Protein AF-A0A822BIF8-F1 (afdb_monomer_lite)

Foldseek 3Di:
DDQPPDPDPDQVSDPPVSVVVVVVVVVVCVVCVVQQPDWDDDDQWIDRHDPDIDGDDPDDPDPPDD

Sequence (66 aa):
MENGGGNEFYTWNFYNETTNIYRSWVNLHYKLVPNLYSQTLFNHSYFLGPNIYTVLVLQDPTSGQT

Structure (mmCIF, N/CA/C/O backbone):
data_AF-A0A822BIF8-F1
#
_entry.id   AF-A0A822BIF8-F1
#
loop_
_atom_site.group_PDB
_atom_site.id
_atom_site.type_symbol
_atom_site.label_atom_id
_atom_site.label_alt_id
_atom_site.label_comp_id
_atom_site.label_asym_id
_atom_site.label_entity_id
_atom_site.label_seq_id
_atom_site.pdbx_PDB_ins_code
_atom_site.Cartn_x
_atom_site.Cartn_y
_atom_site.Cartn_z
_atom_site.occupancy
_atom_site.B_iso_or_equiv
_atom_site.auth_seq_id
_atom_site.auth_comp_id
_atom_site.auth_asym_id
_atom_site.auth_atom_id
_atom_site.pdbx_PDB_model_num
ATOM 1 N N . MET A 1 1 ? 13.249 1.496 -27.857 1.00 46.16 1 MET A N 1
ATOM 2 C CA . MET A 1 1 ? 12.241 0.814 -27.026 1.00 46.16 1 MET A CA 1
ATOM 3 C C . MET A 1 1 ? 11.021 1.700 -27.054 1.00 46.16 1 MET A C 1
ATOM 5 O O . MET A 1 1 ? 11.095 2.831 -26.596 1.00 46.16 1 MET A O 1
ATOM 9 N N . GLU A 1 2 ? 9.997 1.256 -27.767 1.00 43.88 2 GLU A N 1
ATOM 10 C CA . GLU A 1 2 ? 8.766 2.007 -27.980 1.00 43.88 2 GLU A CA 1
ATOM 11 C C . GLU A 1 2 ? 7.905 1.820 -26.730 1.00 43.88 2 GLU A C 1
ATOM 13 O O . GLU A 1 2 ? 7.577 0.693 -26.360 1.00 43.88 2 GLU A O 1
ATOM 18 N N . ASN A 1 3 ? 7.654 2.916 -26.013 1.00 52.78 3 ASN A N 1
ATOM 19 C CA . ASN A 1 3 ? 6.759 2.920 -24.862 1.00 52.78 3 ASN A CA 1
ATOM 20 C C . ASN A 1 3 ? 5.392 2.412 -25.322 1.00 52.78 3 ASN A C 1
ATOM 22 O O . ASN A 1 3 ? 4.915 2.868 -26.358 1.00 52.78 3 ASN A O 1
ATOM 26 N N . GLY A 1 4 ? 4.802 1.480 -24.564 1.00 48.62 4 GLY A N 1
ATOM 27 C CA . GLY A 1 4 ? 3.522 0.830 -24.857 1.00 48.62 4 GLY A CA 1
ATOM 28 C C . GLY A 1 4 ? 2.502 1.782 -25.485 1.00 48.62 4 GLY A C 1
ATOM 29 O O . GLY A 1 4 ? 1.880 2.583 -24.796 1.00 48.62 4 GLY A O 1
ATOM 30 N N . GLY A 1 5 ? 2.386 1.694 -26.812 1.00 47.12 5 GLY A N 1
ATOM 31 C CA . GLY A 1 5 ? 1.557 2.548 -27.664 1.00 47.12 5 GLY A CA 1
ATOM 32 C C . GLY A 1 5 ? 0.213 1.923 -28.036 1.00 47.12 5 GLY A C 1
ATOM 33 O O . GLY A 1 5 ? -0.432 2.360 -28.982 1.00 47.12 5 GLY A O 1
ATOM 34 N N . GLY A 1 6 ? -0.215 0.890 -27.315 1.00 52.22 6 GLY A N 1
ATOM 35 C CA . GLY A 1 6 ? -1.586 0.390 -27.340 1.00 52.22 6 GLY A CA 1
ATOM 36 C C . GLY A 1 6 ? -2.194 0.639 -25.971 1.00 52.22 6 GLY A C 1
ATOM 37 O O . GLY A 1 6 ? -1.507 0.441 -24.976 1.00 52.22 6 GLY A O 1
ATOM 38 N N . ASN A 1 7 ? -3.449 1.082 -25.922 1.00 59.25 7 ASN A N 1
ATOM 39 C CA . ASN A 1 7 ? -4.219 1.507 -24.738 1.00 59.25 7 ASN A CA 1
ATOM 40 C C . ASN A 1 7 ? -4.426 0.430 -23.641 1.00 59.25 7 ASN A C 1
ATOM 42 O O . ASN A 1 7 ? -5.399 0.473 -22.890 1.00 59.25 7 ASN A O 1
ATOM 46 N N . GLU A 1 8 ? -3.540 -0.554 -23.546 1.00 63.00 8 GLU A N 1
ATOM 47 C CA . GLU A 1 8 ? -3.598 -1.691 -22.647 1.00 63.00 8 GLU A CA 1
ATOM 48 C C . GLU A 1 8 ? -2.522 -1.536 -21.565 1.00 63.00 8 GLU A C 1
ATOM 50 O O . GLU A 1 8 ? -1.329 -1.783 -21.769 1.00 63.00 8 GLU A O 1
ATOM 55 N N . PHE A 1 9 ? -2.962 -1.103 -20.381 1.00 64.31 9 PHE A N 1
ATOM 56 C CA . PHE A 1 9 ? -2.127 -0.923 -19.193 1.00 64.31 9 PHE A CA 1
ATOM 57 C C . PHE A 1 9 ? -1.802 -2.268 -18.533 1.00 64.31 9 PHE A C 1
ATOM 59 O O . PHE A 1 9 ? -2.221 -2.551 -17.410 1.00 64.31 9 PHE A O 1
ATOM 66 N N . TYR A 1 10 ? -1.053 -3.119 -19.230 1.00 69.94 10 TYR A N 1
ATOM 67 C CA . TYR A 1 10 ? -0.532 -4.342 -18.639 1.00 69.94 10 TYR A CA 1
ATOM 68 C C . TYR A 1 10 ? 0.792 -4.099 -17.933 1.00 69.94 10 TYR A C 1
ATOM 70 O O . TYR A 1 10 ? 1.715 -3.493 -18.473 1.00 69.94 10 TYR A O 1
ATOM 78 N N . THR A 1 11 ? 0.913 -4.633 -16.723 1.00 62.28 11 THR A N 1
ATOM 79 C CA . THR A 1 11 ? 2.080 -4.411 -15.873 1.00 62.28 11 THR A CA 1
ATOM 80 C C . THR A 1 11 ? 3.384 -4.916 -16.492 1.00 62.28 11 THR A C 1
ATOM 82 O O . THR A 1 11 ? 4.427 -4.310 -16.281 1.00 62.28 11 THR A O 1
ATOM 85 N N . TRP A 1 12 ? 3.320 -5.995 -17.278 1.00 71.00 12 TRP A N 1
ATOM 86 C CA . TRP A 1 12 ? 4.470 -6.604 -17.960 1.00 71.00 12 TRP A CA 1
ATOM 87 C C . TRP A 1 12 ? 4.931 -5.844 -19.212 1.00 71.00 12 TRP A C 1
ATOM 89 O O . TRP A 1 12 ? 5.947 -6.212 -19.795 1.00 71.00 12 TRP A O 1
ATOM 99 N N . ASN A 1 13 ? 4.213 -4.792 -19.619 1.00 71.44 13 ASN A N 1
ATOM 100 C CA . ASN A 1 13 ? 4.626 -3.909 -20.714 1.00 71.44 13 ASN A CA 1
ATOM 101 C C . ASN A 1 13 ? 5.591 -2.804 -20.246 1.00 71.44 13 ASN A C 1
ATOM 103 O O . ASN A 1 13 ? 6.106 -2.048 -21.068 1.00 71.44 13 ASN A O 1
ATOM 107 N N . PHE A 1 14 ? 5.834 -2.698 -18.937 1.00 72.50 14 PHE A N 1
ATOM 108 C CA . PHE A 1 14 ? 6.768 -1.744 -18.346 1.00 72.50 14 PHE A CA 1
ATOM 109 C C . PHE A 1 14 ? 8.110 -2.404 -18.013 1.00 72.50 14 PHE A C 1
ATOM 111 O O . PHE A 1 14 ? 8.248 -3.627 -18.026 1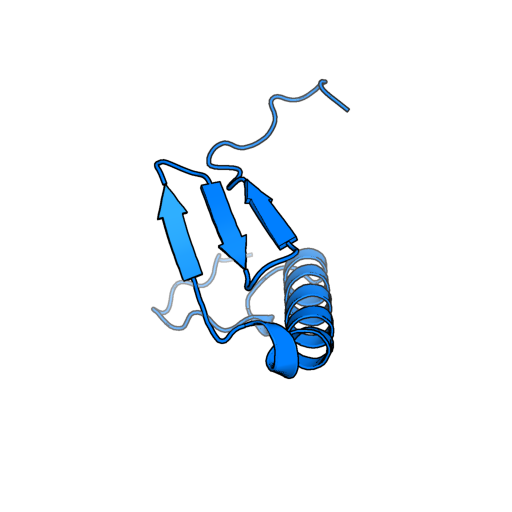.00 72.50 14 PHE A O 1
ATOM 118 N N . TYR A 1 15 ? 9.107 -1.587 -17.663 1.00 79.44 15 TYR A N 1
ATOM 119 C CA . TYR A 1 15 ? 10.396 -2.077 -17.180 1.00 79.44 15 TYR A CA 1
ATOM 120 C C . TYR A 1 15 ? 10.229 -3.056 -16.003 1.00 79.44 15 TYR A C 1
ATOM 122 O O . TYR A 1 15 ? 9.275 -2.978 -15.219 1.00 79.44 15 TYR A O 1
ATOM 130 N N . ASN A 1 16 ? 11.196 -3.967 -15.847 1.00 84.69 16 ASN A N 1
ATOM 131 C CA . ASN A 1 16 ? 11.191 -4.966 -14.771 1.00 84.69 16 ASN A CA 1
ATOM 132 C C . ASN A 1 16 ? 11.018 -4.337 -13.381 1.00 84.69 16 ASN A C 1
ATOM 134 O O . ASN A 1 16 ? 10.355 -4.916 -12.523 1.00 84.69 16 ASN A O 1
ATOM 138 N N . GLU A 1 17 ? 11.578 -3.146 -13.165 1.00 83.62 17 GLU A N 1
ATOM 139 C CA . GLU A 1 17 ? 11.407 -2.383 -11.929 1.00 83.62 17 GLU A CA 1
ATOM 140 C C . GLU A 1 17 ? 9.933 -2.057 -11.653 1.00 83.62 17 GLU A C 1
ATOM 142 O O . GLU A 1 17 ? 9.415 -2.415 -10.595 1.00 83.62 17 GLU A O 1
ATOM 147 N N . THR A 1 18 ? 9.220 -1.486 -12.626 1.00 83.19 18 THR A N 1
ATOM 148 C CA . THR A 1 18 ? 7.785 -1.182 -12.520 1.00 83.19 18 THR A CA 1
ATOM 149 C C . THR A 1 18 ? 6.962 -2.441 -12.248 1.00 83.19 18 THR A C 1
ATOM 151 O O . THR A 1 18 ? 6.092 -2.442 -11.376 1.00 83.19 18 THR A O 1
ATOM 154 N N . THR A 1 19 ? 7.273 -3.542 -12.938 1.00 83.69 19 THR A N 1
ATOM 155 C CA . THR A 1 19 ? 6.597 -4.831 -12.722 1.00 83.69 19 THR A CA 1
ATOM 156 C C . THR A 1 19 ? 6.809 -5.345 -11.292 1.00 83.69 19 THR A C 1
ATOM 158 O O . THR A 1 19 ? 5.871 -5.833 -10.656 1.00 83.69 19 THR A O 1
ATOM 161 N N . ASN A 1 20 ? 8.025 -5.218 -10.757 1.00 87.44 20 ASN A N 1
ATOM 162 C CA . ASN A 1 20 ? 8.362 -5.649 -9.401 1.00 87.44 20 ASN A CA 1
ATOM 16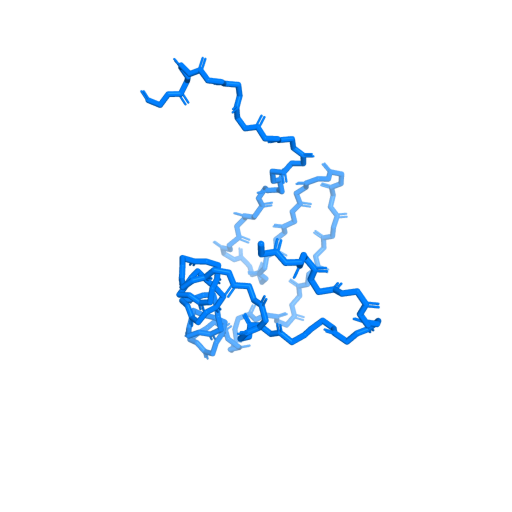3 C C . ASN A 1 20 ? 7.689 -4.782 -8.329 1.00 87.44 20 ASN A C 1
ATOM 165 O O . ASN A 1 20 ? 7.160 -5.330 -7.360 1.00 87.44 20 ASN A O 1
ATOM 169 N N . ILE A 1 21 ? 7.657 -3.458 -8.521 1.00 87.25 21 ILE A N 1
ATOM 170 C CA . ILE A 1 21 ? 6.942 -2.519 -7.643 1.00 87.25 21 ILE A CA 1
ATOM 171 C C . ILE A 1 21 ? 5.450 -2.855 -7.620 1.00 87.25 21 ILE A C 1
ATOM 173 O O . ILE A 1 21 ? 4.845 -2.961 -6.556 1.00 87.25 21 ILE A O 1
ATOM 177 N N . TYR A 1 22 ? 4.838 -3.091 -8.777 1.00 84.94 22 TYR A N 1
ATOM 178 C CA . TYR A 1 22 ? 3.426 -3.459 -8.818 1.00 84.94 22 TYR A CA 1
ATOM 179 C C . TYR A 1 22 ? 3.158 -4.796 -8.111 1.00 84.94 22 TYR A C 1
ATOM 181 O O . TYR A 1 22 ? 2.213 -4.920 -7.331 1.00 84.94 22 TYR A O 1
ATOM 189 N N . ARG A 1 23 ? 4.017 -5.802 -8.323 1.00 87.62 23 ARG A N 1
ATOM 190 C CA . ARG A 1 23 ? 3.896 -7.107 -7.655 1.00 87.62 23 ARG A CA 1
ATOM 191 C C . ARG A 1 23 ? 4.007 -6.984 -6.132 1.00 87.62 23 ARG A C 1
ATOM 193 O O . ARG A 1 23 ? 3.278 -7.675 -5.418 1.00 87.62 23 ARG A O 1
ATOM 200 N N . SER A 1 24 ? 4.892 -6.126 -5.620 1.00 90.19 24 SER A N 1
ATOM 201 C CA . SER A 1 24 ? 5.020 -5.907 -4.175 1.00 90.19 24 SER A CA 1
ATOM 202 C C . SER A 1 24 ? 3.764 -5.249 -3.591 1.00 90.19 24 SER A C 1
ATOM 204 O O . SER A 1 24 ? 3.277 -5.707 -2.554 1.00 90.19 24 SER A O 1
ATOM 206 N N . TRP A 1 25 ? 3.172 -4.278 -4.296 1.00 87.62 25 TRP A N 1
ATOM 207 C CA . TRP A 1 25 ? 1.904 -3.649 -3.918 1.00 87.62 25 TRP A CA 1
ATOM 208 C C . TRP A 1 25 ? 0.735 -4.631 -3.879 1.00 87.62 25 TRP A C 1
ATOM 210 O O . TRP A 1 25 ? -0.007 -4.650 -2.900 1.00 87.62 25 TRP A O 1
ATOM 220 N N . VAL A 1 26 ? 0.587 -5.488 -4.892 1.00 87.38 26 VAL A N 1
ATOM 221 C CA . VAL A 1 26 ? -0.470 -6.516 -4.917 1.00 87.38 26 VAL A CA 1
ATOM 222 C C . VAL A 1 26 ? -0.312 -7.495 -3.749 1.00 87.38 26 VAL A C 1
ATOM 224 O O . VAL A 1 26 ? -1.282 -7.801 -3.056 1.00 87.38 26 VAL A O 1
ATOM 227 N N . ASN A 1 27 ? 0.914 -7.944 -3.470 1.00 90.44 27 ASN A N 1
ATOM 228 C CA . ASN A 1 27 ? 1.185 -8.830 -2.336 1.00 90.44 27 ASN A CA 1
ATOM 229 C C . ASN A 1 27 ? 0.865 -8.175 -0.986 1.00 90.44 27 ASN A C 1
ATOM 231 O O . ASN A 1 27 ? 0.356 -8.840 -0.083 1.00 90.44 27 ASN A O 1
ATOM 235 N N . LEU A 1 28 ? 1.168 -6.884 -0.833 1.00 87.81 28 LEU A N 1
ATOM 236 C CA . LEU A 1 28 ? 0.795 -6.122 0.354 1.00 87.81 28 LEU A CA 1
ATOM 237 C C . LEU A 1 28 ? -0.727 -5.976 0.455 1.00 87.81 28 LEU A C 1
ATOM 239 O O . LEU A 1 28 ? -1.287 -6.222 1.520 1.00 87.81 28 LEU A O 1
ATOM 243 N N . HIS A 1 29 ? -1.397 -5.649 -0.652 1.00 84.19 29 HIS A N 1
ATOM 244 C CA . HIS A 1 29 ? -2.847 -5.505 -0.707 1.00 84.19 29 HIS A CA 1
ATOM 245 C C . HIS A 1 29 ? -3.548 -6.768 -0.206 1.00 84.19 29 HIS A C 1
ATOM 247 O O . HIS A 1 29 ? -4.360 -6.666 0.706 1.00 84.19 29 HI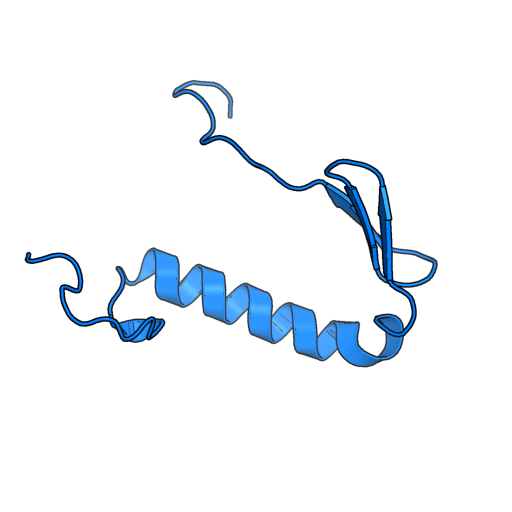S A O 1
ATOM 253 N N . TYR A 1 30 ? -3.166 -7.957 -0.688 1.00 84.19 30 TYR A N 1
ATOM 254 C CA . TYR A 1 30 ? -3.735 -9.230 -0.220 1.00 84.19 30 TYR A CA 1
ATOM 255 C C . TYR A 1 30 ? -3.596 -9.453 1.290 1.00 84.19 30 TYR A C 1
ATOM 257 O O . TYR A 1 30 ? -4.513 -9.977 1.919 1.00 84.19 30 TYR A O 1
ATOM 265 N N . LYS A 1 31 ? -2.483 -9.025 1.895 1.00 84.00 31 LYS A N 1
ATOM 266 C CA . LYS A 1 31 ? -2.287 -9.098 3.354 1.00 84.00 31 LYS A CA 1
ATOM 267 C C . LYS A 1 31 ? -3.165 -8.101 4.111 1.00 84.00 31 LYS A C 1
ATOM 269 O O . LYS A 1 31 ? -3.491 -8.333 5.271 1.00 84.00 31 LYS A O 1
ATOM 274 N N . LEU A 1 32 ? -3.530 -6.995 3.465 1.00 82.00 32 LEU A N 1
ATOM 275 C CA . LEU A 1 32 ? -4.321 -5.918 4.048 1.00 82.00 32 LEU A CA 1
ATOM 276 C C . LEU A 1 32 ? -5.821 -6.029 3.763 1.00 82.00 32 LEU A C 1
ATOM 278 O O . LEU A 1 32 ? -6.565 -5.351 4.461 1.00 82.00 32 LEU A O 1
ATOM 282 N N . VAL A 1 33 ? -6.275 -6.884 2.831 1.00 75.19 33 VAL A N 1
ATOM 283 C CA . VAL A 1 33 ? -7.699 -7.069 2.458 1.00 75.19 33 VAL A CA 1
ATOM 284 C C . VAL A 1 33 ? -8.655 -7.077 3.660 1.00 75.19 33 VAL A C 1
ATOM 286 O O . VAL A 1 33 ? -9.649 -6.351 3.601 1.00 75.19 33 VAL A O 1
ATOM 289 N N . PRO A 1 34 ? -8.373 -7.783 4.776 1.00 67.38 34 PRO A N 1
ATOM 290 C CA . PRO A 1 34 ? -9.267 -7.773 5.937 1.00 67.38 34 PRO A CA 1
ATOM 291 C C . PRO A 1 34 ? -9.480 -6.386 6.573 1.00 67.38 34 PRO A C 1
ATOM 293 O O . PRO A 1 34 ? -10.503 -6.154 7.208 1.00 67.38 34 PRO A O 1
ATOM 296 N N . ASN A 1 35 ? -8.535 -5.458 6.403 1.00 64.44 35 ASN A N 1
ATOM 297 C CA . ASN A 1 35 ? -8.538 -4.121 7.002 1.00 64.44 35 ASN A CA 1
ATOM 298 C C . ASN A 1 35 ? -9.091 -3.021 6.074 1.00 64.44 35 ASN A C 1
ATOM 300 O O . ASN A 1 35 ? -9.245 -1.888 6.516 1.00 64.44 35 ASN A O 1
ATOM 304 N N . LEU A 1 36 ? -9.393 -3.303 4.800 1.00 63.00 36 LEU A N 1
ATOM 305 C CA . LEU A 1 36 ? -9.702 -2.263 3.801 1.00 63.00 36 LEU A CA 1
ATOM 306 C C . LEU A 1 36 ? -11.155 -1.74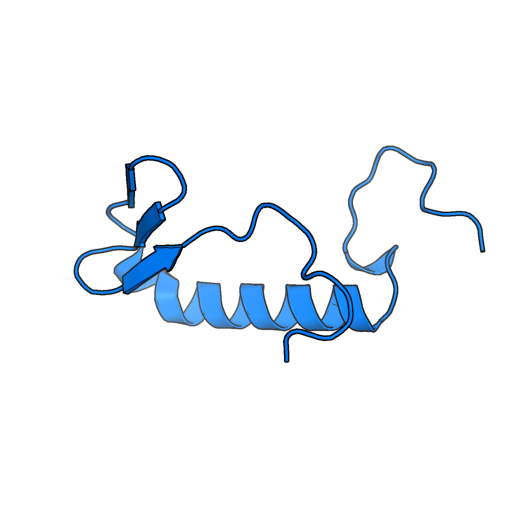6 3.821 1.00 63.00 36 LEU A C 1
ATOM 308 O O . LEU A 1 36 ? -11.521 -0.947 2.962 1.00 63.00 36 LEU A O 1
ATOM 312 N N . TYR A 1 37 ? -11.988 -2.171 4.777 1.00 61.22 37 TYR A N 1
ATOM 313 C CA . TYR A 1 37 ? -13.444 -1.974 4.714 1.00 61.22 37 TYR A CA 1
ATOM 314 C C . TYR A 1 37 ? -13.940 -0.536 4.984 1.00 61.22 37 TYR A C 1
ATOM 316 O O . TYR A 1 37 ? -15.131 -0.269 4.855 1.00 61.22 37 TYR A O 1
ATOM 324 N N . SER A 1 38 ? -13.063 0.422 5.302 1.00 59.38 38 SER A N 1
ATOM 325 C CA . SER A 1 38 ? -13.436 1.844 5.339 1.00 59.38 38 SER A CA 1
ATOM 326 C C . SER A 1 38 ? -12.318 2.722 4.788 1.00 59.38 38 SER A C 1
ATOM 328 O O . SER A 1 38 ? -11.255 2.828 5.401 1.00 59.38 38 SER A O 1
ATOM 330 N N . GLN A 1 39 ? -12.561 3.361 3.646 1.00 60.38 39 GLN A N 1
ATOM 331 C CA . GLN A 1 39 ? -11.691 4.403 3.108 1.00 60.38 39 GLN A CA 1
ATOM 332 C C . GLN A 1 39 ? -12.402 5.746 3.230 1.00 60.38 39 GLN A C 1
ATOM 334 O O . GLN A 1 39 ? -13.514 5.900 2.729 1.00 60.38 39 GLN A O 1
ATOM 339 N N . THR A 1 40 ? -11.750 6.716 3.867 1.00 59.03 40 THR A N 1
ATOM 340 C CA . THR A 1 40 ? -12.226 8.104 3.917 1.00 59.03 40 THR A CA 1
ATOM 341 C C . THR A 1 40 ? -11.135 8.994 3.339 1.00 59.03 40 THR A C 1
ATOM 343 O O . THR A 1 40 ? -10.055 9.105 3.921 1.00 59.03 40 THR A O 1
ATOM 346 N N . LEU A 1 41 ? -11.405 9.586 2.173 1.00 58.66 41 LEU A N 1
ATOM 347 C CA . LEU A 1 41 ? -10.476 10.449 1.443 1.00 58.66 41 LEU A CA 1
ATOM 348 C C . LEU A 1 41 ? -10.506 11.876 1.995 1.00 58.66 41 LEU A C 1
ATOM 350 O O . LEU A 1 41 ? -11.547 12.528 1.979 1.00 58.66 41 LEU A O 1
ATOM 354 N N . PHE A 1 42 ? -9.347 12.374 2.417 1.00 57.62 42 PHE A N 1
ATOM 355 C CA . PHE A 1 42 ? -9.123 13.765 2.791 1.00 57.62 42 PHE A CA 1
ATOM 356 C C . PHE A 1 42 ? -7.928 14.301 2.007 1.00 57.62 42 PHE A C 1
ATOM 358 O O . PHE A 1 42 ? -6.794 13.995 2.330 1.00 57.62 42 PHE A O 1
ATOM 365 N N . ASN A 1 43 ? -8.189 15.096 0.966 1.00 67.56 43 ASN A N 1
ATOM 366 C CA . ASN A 1 43 ? -7.213 15.934 0.255 1.00 67.56 43 ASN A CA 1
ATOM 367 C C . ASN A 1 43 ? -5.752 15.404 0.248 1.00 67.56 43 ASN A C 1
ATOM 369 O O . ASN A 1 43 ? -4.912 15.866 1.020 1.00 67.56 43 ASN A O 1
ATOM 373 N N . HIS A 1 44 ? -5.466 14.447 -0.645 1.00 72.25 44 HIS A N 1
ATOM 374 C CA . HIS A 1 44 ? -4.165 13.771 -0.847 1.00 72.25 44 HIS A CA 1
ATOM 375 C C . HIS A 1 44 ? -3.714 12.785 0.239 1.00 72.25 44 HIS A C 1
ATOM 377 O O . HIS A 1 44 ? -2.652 12.175 0.109 1.00 72.25 44 HIS A O 1
ATOM 383 N N . SER A 1 45 ? -4.533 12.546 1.256 1.00 82.50 45 SER A N 1
ATOM 384 C CA . SER A 1 45 ? -4.344 11.459 2.207 1.00 82.50 45 SER A CA 1
ATOM 385 C C . SER A 1 45 ? -5.656 10.742 2.512 1.00 82.50 45 SER A C 1
ATOM 387 O O . SER A 1 45 ? -6.752 11.205 2.191 1.00 82.50 45 SER A O 1
ATOM 389 N N . TYR A 1 46 ? -5.560 9.542 3.067 1.00 81.94 46 TYR A N 1
ATOM 390 C CA . TYR A 1 46 ? -6.729 8.782 3.490 1.00 81.94 46 TYR A CA 1
ATOM 391 C C . TYR A 1 46 ? -6.358 7.706 4.493 1.00 81.94 46 TYR A C 1
ATOM 393 O O . TYR A 1 46 ? -5.226 7.225 4.532 1.00 81.94 46 TYR A O 1
ATOM 401 N N . PHE A 1 47 ? -7.344 7.304 5.285 1.00 82.38 47 PHE A N 1
ATOM 402 C CA . PHE A 1 47 ? -7.219 6.120 6.119 1.00 82.38 47 PHE A CA 1
ATOM 403 C C . PHE A 1 47 ? -7.662 4.873 5.346 1.00 82.38 47 PHE A C 1
ATOM 405 O O . PHE A 1 47 ? -8.710 4.873 4.702 1.00 82.38 47 PHE A O 1
ATOM 412 N N . LEU A 1 48 ? -6.851 3.821 5.410 1.00 79.81 48 LEU A N 1
ATOM 413 C CA . LEU A 1 48 ? -7.161 2.459 4.991 1.00 79.81 48 LEU A CA 1
ATOM 414 C C . LEU A 1 48 ? -7.571 1.660 6.233 1.00 79.81 48 LEU A C 1
ATOM 416 O O . LEU A 1 48 ? -6.727 1.145 6.970 1.00 79.81 48 LEU A O 1
ATOM 420 N N . GLY A 1 49 ? -8.874 1.587 6.491 1.00 77.06 49 GLY A N 1
ATOM 421 C CA . GLY A 1 49 ? -9.375 1.040 7.749 1.00 77.06 49 GLY A CA 1
ATOM 422 C C . GLY A 1 49 ? -9.022 1.928 8.951 1.00 77.06 49 GLY A C 1
ATOM 423 O O . GLY A 1 49 ? -8.710 3.105 8.782 1.00 77.06 49 GLY A O 1
ATOM 424 N N . PRO A 1 50 ? -9.055 1.390 10.181 1.00 80.12 50 PRO A N 1
ATOM 425 C CA . PRO A 1 50 ? -8.873 2.198 11.389 1.00 80.12 50 PRO A CA 1
ATOM 426 C C . PRO A 1 50 ? -7.414 2.579 11.690 1.00 80.12 50 PRO A C 1
ATOM 428 O O . PRO A 1 50 ? -7.184 3.502 12.463 1.00 80.12 50 PRO A O 1
ATOM 431 N N . ASN A 1 51 ? -6.429 1.876 11.114 1.00 82.69 51 ASN A N 1
ATOM 432 C CA . ASN A 1 51 ? -5.048 1.895 11.624 1.00 82.69 51 ASN A CA 1
ATOM 433 C C . ASN A 1 51 ? -3.979 2.321 10.608 1.00 82.69 51 ASN A C 1
ATOM 435 O O . ASN A 1 51 ? -2.812 2.428 10.975 1.00 82.69 51 ASN A O 1
ATOM 439 N N . ILE A 1 52 ? -4.330 2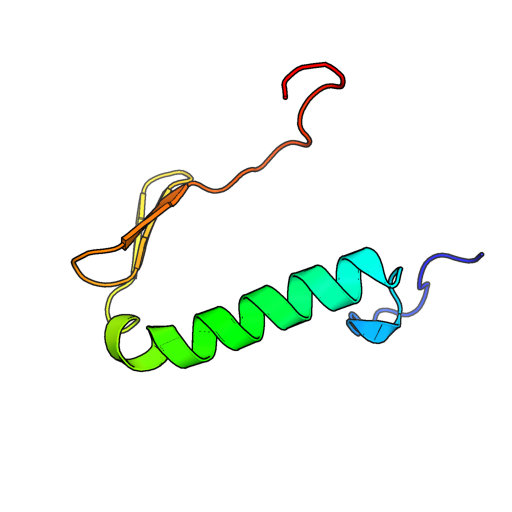.525 9.337 1.00 84.25 52 ILE A N 1
ATOM 440 C CA . ILE A 1 52 ? -3.344 2.805 8.286 1.00 84.25 52 ILE A CA 1
ATOM 441 C C . ILE A 1 52 ? -3.647 4.169 7.684 1.00 84.25 52 ILE A C 1
ATOM 443 O O . ILE A 1 52 ? -4.675 4.339 7.041 1.00 84.25 52 ILE A O 1
ATOM 447 N N . TYR A 1 53 ? -2.749 5.134 7.868 1.00 84.94 53 TYR A N 1
ATOM 448 C CA . TYR A 1 53 ? -2.823 6.443 7.220 1.00 84.94 53 TYR A CA 1
ATOM 449 C C . TYR A 1 53 ? -1.926 6.456 5.981 1.00 84.94 53 TYR A C 1
ATOM 451 O O . TYR A 1 53 ? -0.738 6.150 6.066 1.00 84.94 53 TYR A O 1
ATOM 459 N N . THR A 1 54 ? -2.497 6.799 4.832 1.00 83.81 54 THR A N 1
ATOM 460 C CA . THR A 1 54 ? -1.818 6.823 3.533 1.00 83.81 54 THR A CA 1
ATOM 461 C C . THR A 1 54 ? -1.722 8.255 3.034 1.00 83.81 54 THR A C 1
ATOM 463 O O . THR A 1 54 ? -2.710 8.984 3.077 1.00 83.81 54 THR A O 1
ATOM 466 N N . VAL A 1 55 ? -0.555 8.647 2.520 1.00 86.94 55 VAL A N 1
ATOM 467 C CA . VAL A 1 55 ? -0.326 9.938 1.855 1.00 86.94 55 VAL A CA 1
ATOM 468 C C . VAL A 1 55 ? 0.096 9.667 0.417 1.00 86.94 55 VAL A C 1
ATOM 470 O O . VAL A 1 55 ? 1.012 8.882 0.177 1.00 86.94 55 VAL A O 1
ATOM 473 N N . LEU A 1 56 ? -0.591 10.287 -0.539 1.00 84.31 56 LEU A N 1
ATOM 474 C CA . LEU A 1 56 ? -0.290 10.140 -1.957 1.00 84.31 56 LEU A CA 1
ATOM 475 C C . LEU A 1 56 ? 0.894 11.029 -2.340 1.00 84.31 56 LEU A C 1
ATOM 477 O O . LEU A 1 56 ? 0.899 12.230 -2.075 1.00 84.31 56 LEU A O 1
ATOM 481 N N . VAL A 1 57 ? 1.873 10.436 -3.018 1.00 83.94 57 VAL A N 1
ATOM 482 C CA . VAL A 1 57 ? 2.937 11.175 -3.700 1.00 83.94 57 VAL A CA 1
ATOM 483 C C . VAL A 1 57 ? 2.423 11.526 -5.094 1.00 83.94 57 VAL A C 1
ATOM 485 O O . VAL A 1 57 ? 2.116 10.634 -5.880 1.00 83.94 57 VAL A O 1
ATOM 488 N N . LEU A 1 58 ? 2.270 12.820 -5.379 1.00 82.50 58 LEU A N 1
ATOM 489 C CA . LEU A 1 58 ? 1.696 13.316 -6.642 1.00 82.50 58 LEU A CA 1
ATOM 490 C C . LEU A 1 58 ? 2.735 13.874 -7.615 1.00 82.50 58 LEU A C 1
ATOM 492 O O . LEU A 1 58 ? 2.392 14.252 -8.733 1.00 82.50 58 LEU A O 1
ATOM 496 N N . GLN A 1 59 ? 3.974 14.011 -7.159 1.00 81.56 59 GLN A N 1
ATOM 497 C CA . GLN A 1 59 ? 5.066 14.596 -7.919 1.00 81.56 59 GLN A CA 1
ATOM 498 C C . GLN A 1 59 ? 6.290 13.715 -7.748 1.00 81.56 59 GLN A C 1
ATOM 500 O O . GLN A 1 59 ? 6.532 13.197 -6.654 1.00 81.56 59 GLN A O 1
ATOM 505 N N . ASP A 1 60 ? 7.051 13.566 -8.826 1.00 79.62 60 ASP A N 1
ATOM 506 C CA . ASP A 1 60 ? 8.323 12.866 -8.762 1.00 79.62 60 ASP A CA 1
ATOM 507 C C . ASP A 1 60 ? 9.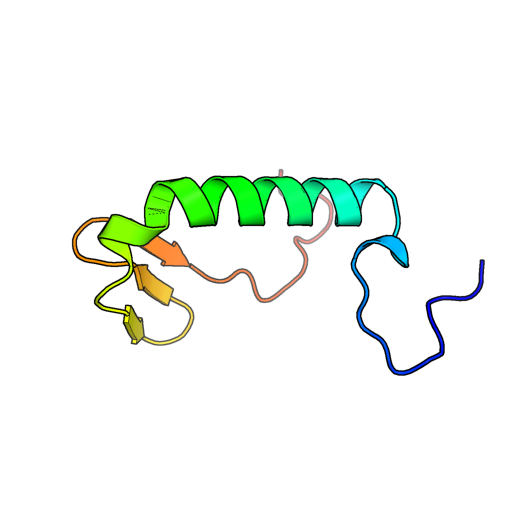264 13.605 -7.801 1.00 79.62 60 ASP A C 1
ATOM 509 O O . ASP A 1 60 ? 9.329 14.841 -7.829 1.00 79.62 60 ASP A O 1
ATOM 513 N N . PRO A 1 61 ? 9.991 12.881 -6.933 1.00 69.19 61 PRO A N 1
ATOM 514 C CA . PRO A 1 61 ? 10.966 13.506 -6.060 1.00 69.19 61 PRO A CA 1
ATOM 515 C C . PRO A 1 61 ? 12.039 14.182 -6.914 1.00 69.19 61 PRO A C 1
ATOM 517 O O . PRO A 1 61 ? 12.651 13.568 -7.792 1.00 69.19 61 PRO A O 1
ATOM 520 N N . THR A 1 62 ? 12.280 15.464 -6.654 1.00 74.31 62 THR A N 1
ATOM 521 C CA . THR A 1 62 ? 13.355 16.202 -7.311 1.00 74.31 62 THR A CA 1
ATOM 522 C C . THR A 1 62 ? 14.688 15.523 -6.999 1.00 74.31 62 THR A C 1
ATOM 524 O O . THR A 1 62 ? 14.975 15.205 -5.842 1.00 74.31 62 THR A O 1
ATOM 527 N N . SER A 1 63 ? 15.513 15.309 -8.027 1.00 61.81 63 SER A N 1
ATOM 528 C CA . SER A 1 63 ? 16.833 14.684 -7.889 1.00 61.81 63 SER A CA 1
ATOM 529 C C . SER A 1 63 ? 17.638 15.331 -6.751 1.00 61.81 63 SER A C 1
ATOM 531 O O . SER A 1 63 ? 17.955 16.518 -6.825 1.00 61.81 63 SER A O 1
ATOM 533 N N . GLY A 1 64 ? 17.986 14.552 -5.719 1.00 64.25 64 GLY A N 1
ATOM 534 C CA . GLY A 1 64 ? 18.808 14.998 -4.582 1.00 64.25 64 GLY A CA 1
ATOM 535 C C . GLY A 1 64 ? 18.111 15.062 -3.217 1.00 64.25 64 GLY A C 1
ATOM 536 O O . GLY A 1 64 ? 18.736 15.502 -2.256 1.00 64.25 64 GLY A O 1
ATOM 537 N N . GLN A 1 65 ? 16.855 14.625 -3.102 1.00 57.88 65 GLN A N 1
ATOM 538 C CA . GLN A 1 65 ? 16.153 14.472 -1.821 1.00 57.88 65 GLN A CA 1
ATOM 539 C C . GLN A 1 65 ? 15.917 12.989 -1.497 1.00 57.88 65 GLN A C 1
ATOM 541 O O . GLN A 1 65 ? 14.797 12.493 -1.600 1.00 57.88 65 GLN A O 1
ATOM 546 N N . THR A 1 66 ? 16.979 12.272 -1.136 1.00 52.78 66 THR A N 1
ATOM 547 C CA . THR A 1 66 ? 16.915 10.919 -0.550 1.00 52.78 66 THR A CA 1
ATOM 548 C C . THR A 1 66 ? 17.877 10.819 0.611 1.00 52.78 66 THR A C 1
ATOM 550 O O . THR A 1 66 ? 19.035 11.251 0.405 1.00 52.78 66 THR A O 1
#

Radius of gyration: 15.49 Å; chains: 1; bounding box: 32×25×40 Å

pLDDT: mean 73.17, std 12.82, range [43.88, 90.44]

Secondary structure (DSSP, 8-state):
-----SS---GGGS-HHHHHHHHHHHHHHHHHGGG-S-EEEETTEEEETTTEEEE---SPPPTT--